Protein AF-A0A7V9TGG5-F1 (afdb_monomer_lite)

Radius of gyration: 11.28 Å; chains: 1; bounding box: 28×15×29 Å

Sequence (46 aa):
MILTDTSVWIDHLRAGDPALSALLEQGRVLVHPFVLGELACGNLRN

Secondary structure (DSSP, 8-state):
-EEE-HHHHHHHHHH--HHHHHHHHTT-EEE-HHHHHHHHHTT---

Foldseek 3Di:
DDEDALVVVVCCVPPNDPVVVVCVVVVNYDYDVVSVVVVVCVPDDD

Structure (mmCIF, N/CA/C/O backbone):
data_AF-A0A7V9TGG5-F1
#
_entry.id   AF-A0A7V9TGG5-F1
#
loop_
_atom_site.group_PDB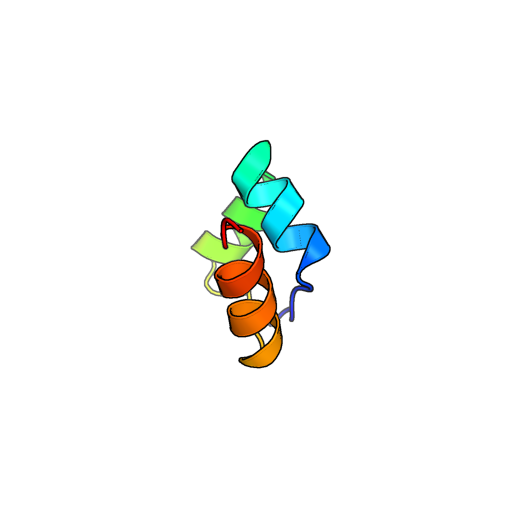
_atom_site.id
_atom_site.type_symbol
_atom_site.label_atom_id
_atom_site.label_alt_id
_atom_site.label_comp_id
_atom_site.label_asym_id
_atom_site.label_entity_id
_atom_site.l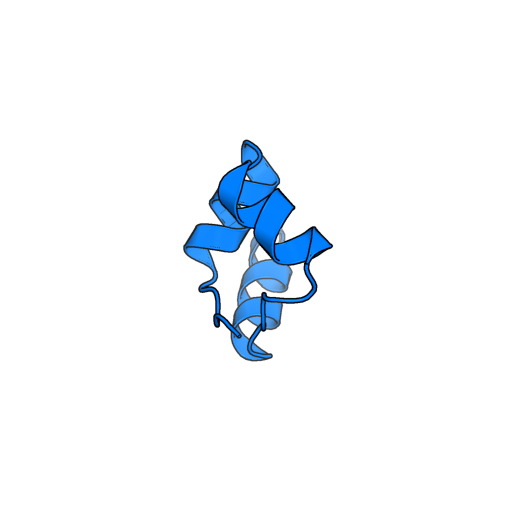abel_seq_id
_atom_site.pdbx_PDB_ins_code
_atom_site.Cartn_x
_atom_site.Cartn_y
_atom_site.Cartn_z
_atom_site.occupancy
_atom_site.B_iso_or_equiv
_atom_site.auth_seq_id
_atom_site.auth_comp_id
_atom_site.auth_asym_id
_atom_site.auth_atom_id
_atom_site.pdbx_PDB_model_num
ATOM 1 N N . MET A 1 1 ? -13.302 6.893 4.061 1.00 81.06 1 MET A N 1
ATOM 2 C CA . MET A 1 1 ? -12.485 6.066 3.153 1.00 81.06 1 MET A CA 1
ATOM 3 C C . MET A 1 1 ? -11.480 6.980 2.472 1.00 81.06 1 MET A C 1
ATOM 5 O O . MET A 1 1 ? -11.853 8.105 2.164 1.00 81.06 1 MET A O 1
ATOM 9 N N . ILE A 1 2 ? -10.228 6.547 2.336 1.00 95.31 2 ILE A N 1
ATOM 10 C CA . ILE A 1 2 ? -9.084 7.319 1.828 1.00 95.31 2 ILE A CA 1
ATOM 11 C C . ILE A 1 2 ? -8.480 6.517 0.680 1.00 95.31 2 ILE A C 1
ATOM 13 O O . ILE A 1 2 ? -8.147 5.355 0.882 1.00 95.31 2 ILE A O 1
ATOM 17 N N . LEU A 1 3 ? -8.357 7.110 -0.504 1.00 96.06 3 LEU A N 1
ATOM 18 C CA . LEU A 1 3 ? -7.655 6.487 -1.623 1.00 96.06 3 LEU A CA 1
ATOM 19 C C . LEU A 1 3 ? -6.165 6.822 -1.525 1.00 96.06 3 LEU A C 1
ATOM 21 O O . LEU A 1 3 ? -5.821 7.994 -1.384 1.00 96.06 3 LEU A O 1
ATOM 25 N N . THR A 1 4 ? -5.302 5.811 -1.586 1.00 96.00 4 THR A N 1
ATOM 26 C CA . THR A 1 4 ? -3.846 5.991 -1.525 1.00 96.00 4 THR A CA 1
ATOM 27 C C . THR A 1 4 ? -3.194 5.831 -2.895 1.00 96.00 4 THR A C 1
ATOM 29 O O . THR A 1 4 ? -3.608 5.003 -3.707 1.00 96.00 4 THR A O 1
ATOM 32 N N . ASP A 1 5 ? -2.173 6.652 -3.137 1.00 96.69 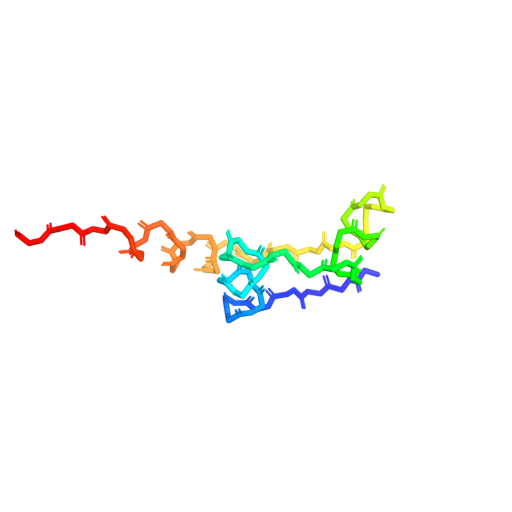5 ASP A N 1
ATOM 33 C CA . ASP A 1 5 ? -1.337 6.629 -4.339 1.00 96.69 5 ASP A CA 1
ATOM 34 C C . ASP A 1 5 ? -0.190 5.604 -4.221 1.00 96.69 5 ASP A C 1
ATOM 36 O O . ASP A 1 5 ? 0.135 5.134 -3.126 1.00 96.69 5 ASP A O 1
ATOM 40 N N . THR A 1 6 ? 0.449 5.272 -5.343 1.00 97.12 6 THR A N 1
ATOM 41 C CA . THR A 1 6 ? 1.589 4.347 -5.417 1.00 97.12 6 THR A CA 1
ATOM 42 C C . THR A 1 6 ? 2.778 4.800 -4.574 1.00 97.12 6 THR A C 1
ATOM 44 O O . THR A 1 6 ? 3.397 3.968 -3.911 1.00 97.12 6 THR A O 1
ATOM 47 N N . SER A 1 7 ? 3.088 6.099 -4.541 1.00 96.81 7 SER A N 1
ATOM 48 C CA . SER A 1 7 ? 4.198 6.628 -3.732 1.00 96.81 7 SER A CA 1
ATOM 49 C C . SER A 1 7 ? 4.047 6.287 -2.242 1.00 96.81 7 SER A C 1
ATOM 51 O O . SER A 1 7 ? 4.962 5.734 -1.634 1.00 96.81 7 SER A O 1
ATOM 53 N N . VAL A 1 8 ? 2.846 6.493 -1.692 1.00 97.12 8 VAL A N 1
ATOM 54 C CA . VAL A 1 8 ? 2.494 6.173 -0.298 1.00 97.12 8 VAL A CA 1
ATOM 55 C C . VAL A 1 8 ? 2.655 4.680 -0.007 1.00 97.12 8 VAL A C 1
ATOM 57 O O . VAL A 1 8 ? 3.188 4.301 1.037 1.00 97.12 8 VAL A O 1
ATOM 60 N N . TRP A 1 9 ? 2.233 3.815 -0.934 1.00 97.12 9 TRP A N 1
ATOM 61 C CA . TRP A 1 9 ? 2.441 2.372 -0.801 1.00 97.12 9 TRP A CA 1
ATOM 62 C C . TRP A 1 9 ? 3.920 1.992 -0.823 1.00 97.12 9 TRP A C 1
ATOM 64 O O . TRP A 1 9 ? 4.340 1.169 -0.015 1.00 97.12 9 TRP A O 1
ATOM 74 N N . ILE A 1 10 ? 4.717 2.576 -1.718 1.00 96.44 10 ILE A N 1
ATOM 75 C CA . ILE A 1 10 ? 6.155 2.298 -1.806 1.00 96.44 10 ILE A CA 1
ATOM 76 C C . ILE A 1 10 ? 6.858 2.684 -0.504 1.00 96.44 10 ILE A C 1
ATOM 78 O O . ILE A 1 10 ? 7.638 1.886 0.021 1.00 96.44 10 ILE A O 1
ATOM 82 N N . ASP A 1 11 ? 6.568 3.869 0.030 1.00 96.44 11 ASP A N 1
ATOM 83 C CA . ASP A 1 11 ? 7.167 4.347 1.276 1.00 96.44 11 ASP A CA 1
ATOM 84 C C . ASP A 1 11 ? 6.785 3.440 2.451 1.00 96.44 11 ASP A C 1
ATOM 86 O O . ASP A 1 11 ? 7.657 2.967 3.188 1.00 96.44 11 ASP A O 1
ATOM 90 N N . HIS A 1 12 ? 5.499 3.096 2.569 1.00 96.75 12 HIS A N 1
ATOM 91 C CA . HIS A 1 12 ? 5.018 2.188 3.605 1.00 96.75 12 HIS A CA 1
ATOM 92 C C . HIS A 1 12 ? 5.618 0.778 3.489 1.00 96.75 12 HIS A C 1
ATOM 94 O O . HIS A 1 12 ? 6.009 0.200 4.498 1.00 96.75 12 HIS A O 1
ATOM 100 N N . LEU A 1 13 ? 5.746 0.218 2.282 1.00 94.81 13 LEU A N 1
ATOM 101 C CA . LEU A 1 13 ? 6.322 -1.118 2.082 1.00 94.81 13 LEU A CA 1
ATOM 102 C C . LEU A 1 13 ? 7.838 -1.161 2.332 1.00 94.81 13 LEU A C 1
ATOM 104 O O . LEU A 1 13 ? 8.365 -2.219 2.672 1.00 94.81 13 LEU A O 1
ATOM 108 N N . ARG A 1 14 ? 8.550 -0.040 2.157 1.00 95.44 14 ARG A N 1
ATOM 109 C CA . ARG A 1 14 ? 10.005 0.046 2.375 1.00 95.44 14 ARG A CA 1
ATOM 110 C C . ARG A 1 14 ? 10.384 0.351 3.819 1.00 95.44 14 ARG A C 1
ATOM 112 O O . ARG A 1 14 ? 11.354 -0.220 4.310 1.00 95.44 14 ARG A O 1
ATOM 119 N N . ALA A 1 15 ? 9.673 1.271 4.463 1.00 96.75 15 ALA A N 1
ATOM 120 C CA . ALA A 1 15 ? 10.053 1.813 5.769 1.00 96.75 15 ALA A CA 1
ATOM 121 C C . ALA A 1 15 ? 9.004 1.582 6.867 1.00 96.75 15 ALA A C 1
ATOM 123 O O . ALA A 1 15 ? 9.333 1.694 8.046 1.00 96.75 15 ALA A O 1
ATOM 124 N N . GLY A 1 16 ? 7.770 1.231 6.498 1.00 95.50 16 GLY A N 1
ATOM 125 C CA . GLY A 1 16 ? 6.630 1.202 7.407 1.00 95.50 16 GLY A CA 1
ATOM 126 C C . GLY A 1 16 ? 6.143 2.614 7.737 1.00 95.50 16 GLY A C 1
ATOM 127 O O . GLY A 1 16 ? 6.855 3.402 8.350 1.00 95.50 16 GLY A O 1
ATOM 128 N N . ASP A 1 17 ? 4.900 2.925 7.370 1.00 96.81 17 ASP A N 1
ATOM 129 C CA . ASP A 1 17 ? 4.218 4.161 7.782 1.00 96.81 17 ASP A CA 1
ATOM 130 C C . ASP A 1 17 ? 3.183 3.834 8.877 1.00 96.81 17 ASP A C 1
ATOM 132 O O . ASP A 1 17 ? 2.154 3.226 8.556 1.00 96.81 17 ASP A O 1
ATOM 136 N N . PRO A 1 18 ? 3.414 4.234 10.148 1.00 96.94 18 PRO A N 1
ATOM 137 C CA . PRO A 1 18 ? 2.497 3.968 11.256 1.00 96.94 18 PRO A CA 1
ATOM 138 C C . PRO A 1 18 ? 1.099 4.567 11.070 1.00 96.94 18 PRO A C 1
ATOM 140 O O . PRO A 1 18 ? 0.114 3.979 11.520 1.00 96.94 18 PRO A O 1
ATOM 143 N N . ALA A 1 19 ? 0.993 5.725 10.412 1.00 96.25 19 ALA A N 1
ATOM 144 C CA . ALA A 1 19 ? -0.297 6.350 10.152 1.00 96.25 19 ALA A CA 1
ATOM 145 C C . ALA A 1 19 ? -1.084 5.526 9.130 1.00 96.25 19 ALA A C 1
ATOM 147 O O . ALA A 1 19 ? -2.273 5.262 9.329 1.00 96.25 19 ALA A O 1
ATOM 148 N N . LEU A 1 20 ? -0.413 5.057 8.073 1.00 97.06 20 LEU A N 1
ATOM 149 C CA . LEU A 1 20 ? -1.045 4.179 7.096 1.00 97.06 20 LEU A CA 1
ATOM 150 C C . LEU A 1 20 ? -1.413 2.818 7.703 1.00 97.06 20 LEU A C 1
ATOM 152 O O . LEU A 1 20 ? -2.514 2.340 7.437 1.00 97.06 20 LEU A O 1
ATOM 156 N N . SER A 1 21 ? -0.573 2.234 8.568 1.00 97.94 21 SER A N 1
ATOM 157 C CA . SER A 1 21 ? -0.899 0.996 9.300 1.00 97.94 21 SER A CA 1
ATOM 158 C C . SER A 1 21 ? -2.208 1.125 10.077 1.00 97.94 21 SER A C 1
ATOM 160 O O . SER A 1 21 ? -3.108 0.305 9.912 1.00 97.94 21 SER A O 1
ATOM 162 N N . ALA A 1 22 ? -2.360 2.192 10.867 1.00 98.12 22 ALA A N 1
ATOM 163 C CA . ALA A 1 22 ? -3.573 2.415 11.650 1.00 98.12 22 ALA A CA 1
ATOM 164 C C . ALA A 1 22 ? -4.821 2.568 10.759 1.00 98.12 22 ALA A C 1
ATOM 166 O O . ALA A 1 22 ? -5.897 2.068 11.084 1.00 98.12 22 ALA A O 1
ATOM 167 N N . LEU A 1 23 ? -4.692 3.235 9.608 1.00 97.81 23 LEU A N 1
ATOM 168 C CA . LEU A 1 23 ? -5.791 3.379 8.649 1.00 97.81 23 LEU A CA 1
ATOM 169 C C . LEU A 1 23 ? -6.144 2.054 7.956 1.00 97.81 23 LEU A C 1
ATOM 171 O O . LEU A 1 23 ? -7.325 1.808 7.688 1.00 97.81 23 LEU A O 1
ATOM 175 N N . LEU A 1 24 ? -5.147 1.213 7.668 1.00 97.06 24 LEU A N 1
ATOM 176 C CA . LEU A 1 24 ? -5.338 -0.131 7.119 1.00 97.06 24 LEU A CA 1
ATOM 177 C C . LEU A 1 24 ? -6.083 -1.025 8.116 1.00 97.06 24 LEU A C 1
ATOM 179 O O . LEU A 1 24 ? -7.089 -1.628 7.745 1.00 97.06 24 LEU A O 1
ATOM 183 N N . GLU A 1 25 ? -5.665 -1.040 9.384 1.00 98.12 25 GLU A N 1
ATOM 184 C CA . GLU A 1 25 ? -6.323 -1.797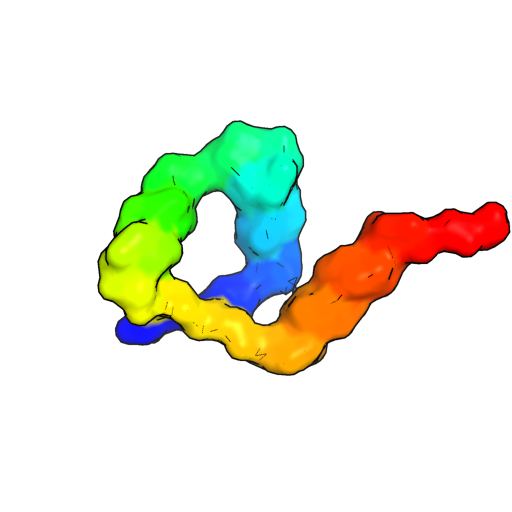 10.462 1.00 98.12 25 GLU A CA 1
ATOM 185 C C . GLU A 1 25 ? -7.784 -1.378 10.670 1.00 98.12 25 GLU A C 1
ATOM 187 O O . GLU A 1 25 ? -8.649 -2.203 10.958 1.00 98.12 25 GLU A O 1
ATOM 192 N N . GLN A 1 26 ? -8.090 -0.097 10.466 1.00 98.12 26 GLN A N 1
ATOM 193 C CA . GLN A 1 26 ? -9.451 0.437 10.557 1.00 98.12 26 GLN A CA 1
ATOM 194 C C . GLN A 1 26 ? -10.293 0.201 9.289 1.00 98.12 26 GLN A C 1
ATOM 196 O O . GLN A 1 26 ? -11.437 0.660 9.224 1.00 98.12 26 GLN A O 1
ATOM 201 N N . GLY A 1 27 ? -9.748 -0.444 8.250 1.00 97.38 27 GLY A N 1
ATOM 202 C CA . GLY A 1 27 ? -10.441 -0.664 6.975 1.00 97.38 27 GLY A CA 1
ATOM 203 C C . GLY A 1 27 ? -10.762 0.636 6.228 1.00 97.38 27 GLY A C 1
ATOM 204 O O . GLY A 1 27 ? -11.762 0.733 5.514 1.00 97.38 27 GLY A O 1
ATOM 205 N N . ARG A 1 28 ? -9.959 1.687 6.434 1.00 97.94 28 ARG A N 1
ATOM 206 C CA . ARG A 1 28 ? -10.221 3.037 5.908 1.00 97.94 28 ARG A CA 1
ATOM 207 C C . ARG A 1 28 ? -9.538 3.314 4.577 1.00 97.94 28 ARG A C 1
ATOM 209 O O . ARG A 1 28 ? -9.898 4.314 3.951 1.00 97.94 28 ARG A O 1
ATOM 216 N N . VAL A 1 29 ? -8.596 2.471 4.165 1.00 97.81 29 VAL A N 1
ATOM 217 C CA . VAL A 1 29 ? -7.797 2.635 2.946 1.00 97.81 29 VAL A CA 1
ATOM 218 C C . VAL A 1 29 ? -8.462 1.928 1.769 1.00 97.81 29 VAL A C 1
ATOM 220 O O . VAL A 1 29 ? -8.877 0.777 1.866 1.00 97.81 29 VAL A O 1
ATOM 223 N N . LEU A 1 30 ? -8.552 2.635 0.650 1.00 97.62 30 LEU A N 1
ATOM 224 C CA . LEU A 1 30 ? -8.939 2.124 -0.656 1.00 97.62 30 LEU A CA 1
ATOM 225 C C . LEU A 1 30 ? -7.711 2.123 -1.565 1.00 97.62 30 LEU A C 1
ATOM 227 O O . LEU A 1 30 ? -6.850 2.995 -1.448 1.00 97.62 30 LEU A O 1
ATOM 231 N N . VAL A 1 31 ? -7.673 1.190 -2.513 1.00 96.25 31 VAL A N 1
ATOM 232 C CA . VAL A 1 31 ? -6.644 1.128 -3.556 1.00 96.25 31 VAL A CA 1
ATOM 233 C C . VAL A 1 31 ? -7.303 1.079 -4.931 1.00 96.25 31 VAL A C 1
ATOM 235 O O . VAL A 1 31 ? -8.293 0.374 -5.132 1.00 96.25 31 VAL A O 1
ATOM 238 N N . HIS A 1 32 ? -6.768 1.848 -5.878 1.00 96.75 32 HIS A N 1
ATOM 239 C CA . HIS A 1 32 ? -7.219 1.812 -7.266 1.00 96.75 32 HIS A CA 1
ATOM 240 C C . HIS A 1 32 ? -6.507 0.673 -8.024 1.00 96.75 32 HIS A C 1
ATOM 242 O O . HIS A 1 32 ? -5.307 0.482 -7.819 1.00 96.75 32 HIS A O 1
ATOM 248 N N . PRO A 1 33 ? -7.168 -0.051 -8.950 1.00 96.81 33 PRO A N 1
ATOM 249 C CA . PRO A 1 33 ? -6.533 -1.142 -9.699 1.00 96.81 33 PRO A CA 1
ATOM 250 C C . PRO A 1 33 ? -5.240 -0.759 -10.437 1.00 96.81 33 PRO A C 1
ATOM 252 O O . PRO A 1 33 ? -4.345 -1.585 -10.569 1.00 96.81 33 PRO A O 1
ATOM 255 N N . PHE A 1 34 ? -5.108 0.489 -10.894 1.00 96.81 34 PHE A N 1
ATOM 256 C CA . PHE A 1 34 ? -3.883 0.938 -11.576 1.00 96.81 34 PHE A CA 1
ATOM 257 C C . PHE A 1 34 ? -2.703 1.118 -10.611 1.00 96.81 34 PHE A C 1
ATOM 259 O O . PHE A 1 34 ? -1.587 0.771 -10.975 1.00 96.81 34 PHE A O 1
ATOM 266 N N . VAL A 1 35 ? -2.954 1.539 -9.364 1.00 96.62 35 VAL A N 1
ATOM 267 C CA . VAL A 1 35 ? -1.921 1.603 -8.311 1.00 96.62 35 VAL A CA 1
ATOM 268 C C . VAL A 1 35 ? -1.377 0.202 -8.019 1.00 96.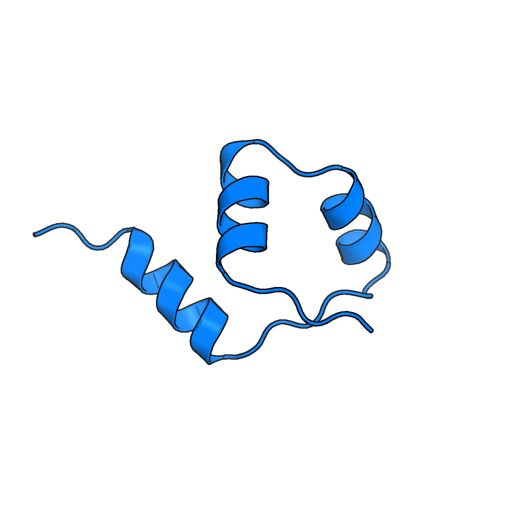62 35 VAL A C 1
ATOM 270 O O . VAL A 1 35 ? -0.170 0.009 -7.905 1.00 96.62 35 VAL A O 1
ATOM 273 N N . LEU A 1 36 ? -2.250 -0.814 -7.987 1.00 95.12 36 LEU A N 1
ATOM 274 C CA . LEU A 1 36 ? -1.814 -2.213 -7.880 1.00 95.12 36 LEU A CA 1
ATOM 275 C C . LEU A 1 36 ? -0.926 -2.629 -9.062 1.00 95.12 36 LEU A C 1
ATOM 277 O O . LEU A 1 36 ? 0.070 -3.324 -8.864 1.00 95.12 36 LEU A O 1
ATOM 281 N N . GLY A 1 37 ? -1.269 -2.197 -10.279 1.00 96.00 37 GLY A N 1
ATOM 282 C CA . GLY A 1 37 ? -0.474 -2.451 -11.481 1.00 96.00 37 GLY A CA 1
ATOM 283 C C . GLY A 1 37 ? 0.921 -1.827 -11.415 1.00 96.00 37 GLY A C 1
ATOM 284 O O . GLY A 1 37 ? 1.908 -2.500 -11.702 1.00 96.00 37 GLY A O 1
ATOM 285 N N . GLU A 1 38 ? 1.024 -0.573 -10.978 1.00 97.06 38 GLU A N 1
ATOM 286 C CA . GLU A 1 38 ? 2.312 0.107 -10.797 1.00 97.06 38 GLU A CA 1
ATOM 287 C C . GLU A 1 38 ? 3.202 -0.611 -9.771 1.00 97.06 38 GLU A C 1
ATOM 289 O O . GLU A 1 38 ? 4.376 -0.870 -10.046 1.00 97.06 38 GLU A O 1
ATOM 294 N N . LEU A 1 39 ? 2.636 -1.017 -8.627 1.00 95.31 39 LEU A N 1
ATOM 295 C CA . LEU A 1 39 ? 3.354 -1.793 -7.609 1.00 95.31 39 LEU A CA 1
ATOM 296 C C . LEU A 1 39 ? 3.833 -3.153 -8.138 1.00 95.31 39 LEU A C 1
ATOM 298 O O . LEU A 1 39 ? 4.957 -3.565 -7.844 1.00 95.31 39 LEU A O 1
ATOM 302 N N . ALA A 1 40 ? 3.012 -3.840 -8.939 1.00 94.19 40 ALA A N 1
ATOM 303 C CA . ALA A 1 40 ? 3.384 -5.109 -9.561 1.00 94.19 40 ALA A CA 1
ATOM 304 C C . ALA A 1 40 ? 4.551 -4.942 -10.550 1.00 94.19 40 ALA A C 1
ATOM 306 O O . ALA A 1 40 ? 5.477 -5.756 -10.563 1.00 94.19 40 ALA A O 1
ATOM 307 N N . CYS A 1 41 ? 4.546 -3.862 -11.336 1.00 95.38 41 CYS A N 1
ATOM 308 C CA . CYS A 1 41 ? 5.624 -3.539 -12.270 1.00 95.38 41 CYS A CA 1
ATOM 309 C C . CYS A 1 41 ? 6.928 -3.117 -11.570 1.00 95.38 41 CYS A C 1
ATOM 311 O O . CYS A 1 41 ? 8.008 -3.316 -12.125 1.00 95.38 41 CYS A O 1
ATOM 313 N N . GLY A 1 42 ? 6.857 -2.576 -10.348 1.00 91.88 42 GLY A N 1
ATOM 314 C CA . GLY A 1 42 ? 8.010 -2.047 -9.609 1.00 91.88 42 GLY A CA 1
ATOM 315 C C . GLY A 1 42 ? 9.109 -3.060 -9.248 1.00 91.88 42 GLY A C 1
ATOM 316 O O . GLY A 1 42 ? 10.194 -2.648 -8.847 1.00 91.88 42 GLY A O 1
ATOM 317 N N . ASN A 1 43 ? 8.857 -4.367 -9.399 1.00 85.31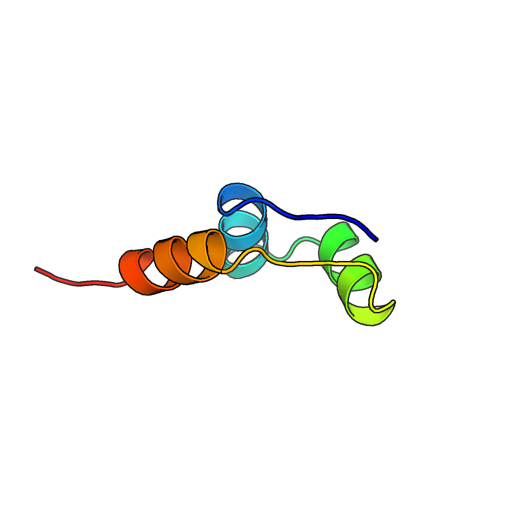 43 ASN A N 1
ATOM 318 C CA . ASN A 1 43 ? 9.831 -5.444 -9.156 1.00 85.31 43 ASN A CA 1
ATOM 319 C C . ASN A 1 43 ? 10.226 -6.227 -10.422 1.00 85.31 43 ASN A C 1
ATOM 321 O O . ASN A 1 43 ? 10.910 -7.251 -10.321 1.00 85.31 43 ASN A O 1
ATOM 325 N N . LEU A 1 44 ? 9.807 -5.783 -11.610 1.00 91.25 44 LEU A N 1
ATOM 326 C CA . LEU A 1 44 ? 10.224 -6.415 -12.860 1.00 91.25 44 LEU A CA 1
ATOM 327 C C . LEU A 1 44 ? 11.733 -6.225 -13.065 1.00 91.25 44 LEU A C 1
ATOM 329 O O . LEU A 1 44 ? 12.270 -5.128 -12.913 1.00 91.25 44 LEU A O 1
ATOM 333 N N . ARG A 1 45 ? 12.422 -7.317 -13.402 1.00 84.06 45 ARG A N 1
ATOM 334 C CA . ARG A 1 45 ? 13.841 -7.322 -13.774 1.00 84.06 45 ARG A CA 1
ATOM 335 C C . ARG A 1 45 ? 13.952 -7.423 -15.292 1.00 84.06 45 ARG A C 1
ATOM 337 O O . ARG A 1 45 ? 13.142 -8.114 -15.906 1.00 84.06 45 ARG A O 1
ATOM 344 N N . ASN A 1 46 ? 14.937 -6.727 -15.853 1.00 71.38 46 ASN A N 1
ATOM 345 C CA . ASN A 1 46 ? 15.301 -6.813 -17.267 1.00 71.38 46 ASN A CA 1
ATOM 346 C C . ASN A 1 46 ? 16.256 -7.987 -17.506 1.00 71.38 46 ASN A C 1
ATOM 348 O O . ASN A 1 46 ? 17.097 -8.225 -16.606 1.00 71.38 46 ASN A O 1
#

pLDDT: mean 95.01, std 4.97, range [71.38, 98.12]